Protein AF-A0A833LIY8-F1 (afdb_monomer_lite)

Secondary structure (DSSP, 8-state):
---------TT-HHHHHHHHHHHHHHHT-GGG----HHHHHHHHHSSS--

Sequence (50 aa):
MSVAIRAARAGDEAVILDLIRGLADYERLSHEVEATAGGLATALFSDRPR

Foldseek 3Di:
DDDDDD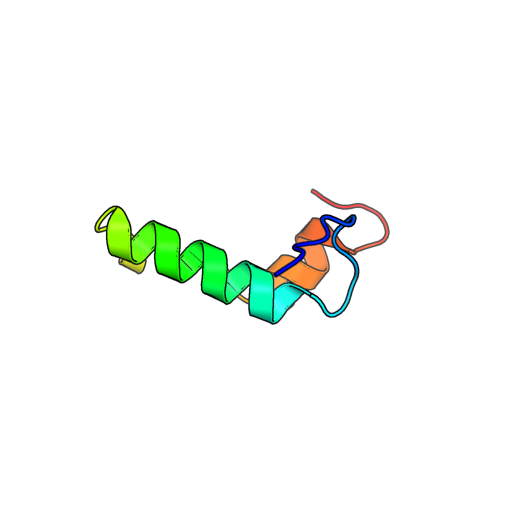DDAQVCLVVVLVVVCV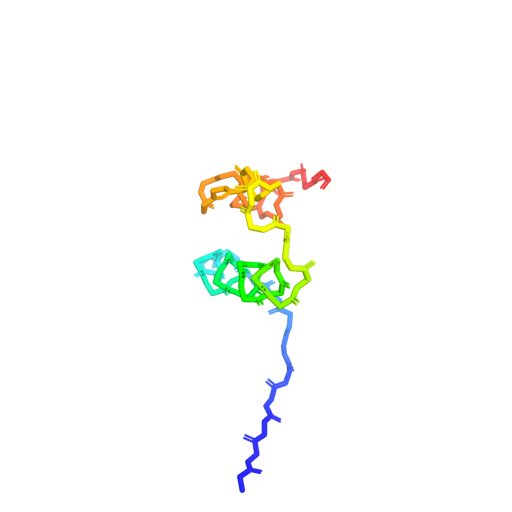VCVVVVNNVVPPDDSVNCCCQPYDPDHD

pLDDT: mean 94.22, std 6.66, range [67.19, 98.38]

Radius of gyration: 12.47 Å; chains: 1; bounding box: 32×27×26 Å

Structure (mmCIF, N/CA/C/O backbone):
data_AF-A0A833LIY8-F1
#
_entry.id   AF-A0A833LIY8-F1
#
loop_
_atom_site.group_PDB
_atom_site.id
_atom_site.type_symbol
_atom_site.label_atom_id
_atom_site.label_alt_id
_atom_site.label_comp_id
_atom_site.label_asym_id
_atom_site.label_entity_id
_atom_site.label_seq_id
_atom_site.pdbx_PDB_ins_code
_atom_site.Cartn_x
_atom_site.Cartn_y
_atom_site.Cartn_z
_atom_site.occupancy
_atom_site.B_iso_or_equiv
_atom_site.auth_seq_id
_atom_site.auth_comp_id
_atom_site.auth_asym_id
_atom_site.auth_atom_id
_atom_site.pdbx_PDB_model_num
ATOM 1 N N . MET A 1 1 ? -14.099 -20.501 -7.790 1.00 67.50 1 MET A N 1
ATOM 2 C CA . MET A 1 1 ? -13.308 -19.254 -7.730 1.00 67.50 1 MET A CA 1
ATOM 3 C C . MET A 1 1 ? -11.854 -19.625 -7.515 1.00 67.50 1 MET A C 1
ATOM 5 O O . MET A 1 1 ? -11.578 -20.317 -6.546 1.00 67.50 1 MET A O 1
ATOM 9 N N . SER A 1 2 ? -10.958 -19.238 -8.424 1.00 88.81 2 SER A N 1
ATOM 10 C CA . SER A 1 2 ? -9.513 -19.471 -8.295 1.00 88.81 2 SER A CA 1
ATOM 11 C C . SER A 1 2 ? -8.800 -18.153 -8.017 1.00 88.81 2 SER A C 1
ATOM 13 O O . SER A 1 2 ? -9.031 -17.177 -8.728 1.00 88.81 2 SER A O 1
ATOM 15 N N . VAL A 1 3 ? -7.925 -18.138 -7.015 1.00 92.94 3 VAL A N 1
ATOM 16 C CA . VAL A 1 3 ? -7.022 -17.016 -6.727 1.00 92.94 3 VAL A CA 1
ATOM 17 C C . VAL A 1 3 ? -5.622 -17.412 -7.182 1.00 92.94 3 VAL A C 1
ATOM 19 O O . VAL A 1 3 ? -5.204 -18.548 -6.964 1.00 92.94 3 VAL A O 1
ATOM 22 N N . ALA A 1 4 ? -4.912 -16.487 -7.824 1.00 93.06 4 ALA A N 1
ATOM 23 C CA . ALA A 1 4 ? -3.533 -16.679 -8.254 1.00 93.06 4 ALA A CA 1
ATOM 24 C C . ALA A 1 4 ? -2.619 -15.709 -7.504 1.00 93.06 4 ALA A C 1
ATOM 26 O O . ALA A 1 4 ? -2.908 -14.516 -7.422 1.00 93.06 4 ALA A O 1
ATOM 27 N N . ILE A 1 5 ? -1.510 -16.229 -6.982 1.00 95.56 5 ILE A N 1
ATOM 28 C CA . ILE A 1 5 ? -0.457 -15.433 -6.351 1.00 95.56 5 ILE A CA 1
ATOM 29 C C . ILE A 1 5 ? 0.690 -15.312 -7.350 1.00 95.56 5 ILE A C 1
ATOM 31 O O . ILE A 1 5 ? 1.105 -16.295 -7.961 1.00 95.56 5 ILE A O 1
ATOM 35 N N . ARG A 1 6 ? 1.194 -14.092 -7.517 1.00 95.88 6 ARG A N 1
ATOM 36 C CA . ARG A 1 6 ? 2.340 -13.763 -8.366 1.00 95.88 6 ARG A CA 1
ATOM 37 C C . ARG A 1 6 ? 3.246 -12.779 -7.639 1.00 95.88 6 ARG A C 1
ATOM 39 O O . ARG A 1 6 ? 2.796 -12.099 -6.720 1.00 95.88 6 ARG A O 1
ATOM 46 N N . ALA A 1 7 ? 4.491 -12.666 -8.091 1.00 96.25 7 ALA A N 1
ATOM 47 C CA . ALA A 1 7 ? 5.366 -11.592 -7.643 1.00 96.25 7 ALA A CA 1
ATOM 48 C C . ALA A 1 7 ? 4.749 -10.219 -7.976 1.00 96.25 7 ALA A C 1
ATOM 50 O O . ALA A 1 7 ? 4.117 -10.044 -9.030 1.00 96.25 7 ALA A O 1
ATOM 51 N N . ALA A 1 8 ? 4.932 -9.265 -7.065 1.00 95.88 8 ALA A N 1
ATOM 52 C CA . ALA A 1 8 ? 4.618 -7.865 -7.309 1.00 95.88 8 ALA A CA 1
ATOM 53 C C . ALA A 1 8 ? 5.601 -7.278 -8.332 1.00 95.88 8 ALA A C 1
ATOM 55 O O . ALA A 1 8 ? 6.766 -7.680 -8.388 1.00 95.88 8 ALA A O 1
ATOM 56 N N . ARG A 1 9 ? 5.130 -6.339 -9.148 1.00 95.56 9 ARG A N 1
ATOM 57 C CA . ARG A 1 9 ? 5.918 -5.651 -10.177 1.00 95.56 9 ARG A CA 1
ATOM 58 C C . ARG A 1 9 ? 5.594 -4.160 -10.194 1.00 95.56 9 ARG A C 1
ATOM 60 O O . ARG A 1 9 ? 4.540 -3.758 -9.706 1.00 95.56 9 ARG A O 1
ATOM 67 N N . ALA A 1 10 ? 6.461 -3.374 -10.833 1.00 95.88 10 ALA A N 1
ATOM 68 C CA . ALA A 1 10 ? 6.183 -1.969 -11.115 1.00 95.88 10 ALA A CA 1
ATOM 69 C C . ALA A 1 10 ? 4.795 -1.812 -11.769 1.00 95.88 10 ALA A C 1
ATOM 71 O O . ALA A 1 10 ? 4.447 -2.562 -12.690 1.00 95.88 10 ALA A O 1
ATOM 72 N N . GLY A 1 11 ? 3.999 -0.870 -11.272 1.00 95.75 11 GLY A N 1
ATOM 73 C CA . GLY A 1 11 ? 2.584 -0.686 -11.604 1.00 95.75 11 GLY A CA 1
ATOM 74 C C . GLY A 1 11 ? 1.599 -1.262 -10.575 1.00 95.75 11 GLY A C 1
ATOM 75 O O . GLY A 1 11 ? 0.417 -0.923 -10.625 1.00 95.75 11 GLY A O 1
ATOM 76 N N . ASP A 1 12 ? 2.043 -2.112 -9.641 1.00 97.50 12 ASP A N 1
ATOM 77 C CA . ASP A 1 12 ? 1.194 -2.644 -8.561 1.00 97.50 12 ASP A CA 1
ATOM 78 C C . ASP A 1 12 ? 1.150 -1.731 -7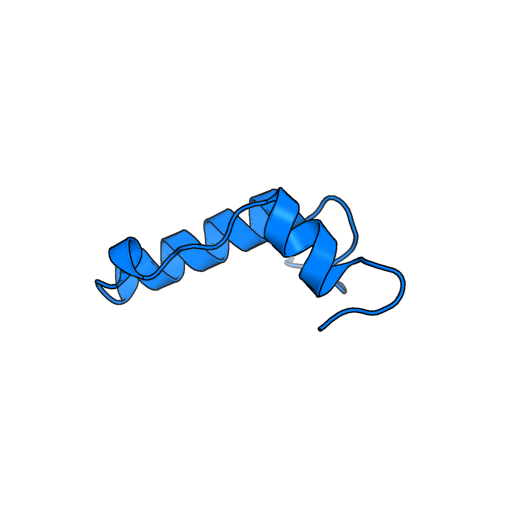.312 1.00 97.50 12 ASP A C 1
ATOM 80 O O . ASP A 1 12 ? 0.483 -2.057 -6.329 1.00 97.50 12 ASP A O 1
ATOM 84 N N . GLU A 1 13 ? 1.838 -0.586 -7.310 1.00 96.88 13 GLU A N 1
ATOM 85 C CA . GLU A 1 13 ? 2.054 0.256 -6.123 1.00 96.88 13 GLU A CA 1
ATOM 86 C C . GLU A 1 13 ? 0.753 0.770 -5.512 1.00 96.88 13 GLU A C 1
ATOM 88 O O . GLU A 1 13 ? 0.636 0.843 -4.292 1.00 96.88 13 GLU A O 1
ATOM 93 N N . ALA A 1 14 ? -0.228 1.119 -6.348 1.00 96.75 14 ALA A N 1
ATOM 94 C CA . ALA A 1 14 ? -1.526 1.597 -5.881 1.00 96.75 14 ALA A CA 1
ATOM 95 C C . ALA A 1 14 ? -2.276 0.505 -5.104 1.00 96.75 14 ALA A C 1
ATOM 97 O O . ALA A 1 14 ? -2.759 0.750 -4.004 1.00 96.75 14 ALA A O 1
ATOM 98 N N . VAL A 1 15 ? -2.291 -0.722 -5.636 1.00 97.25 15 VAL A N 1
ATOM 99 C CA . VAL A 1 15 ? -2.930 -1.874 -4.982 1.00 97.25 15 VAL A CA 1
ATOM 100 C C . VAL A 1 15 ? -2.216 -2.211 -3.675 1.00 97.25 15 VAL A C 1
ATOM 102 O O . VAL A 1 15 ? -2.864 -2.469 -2.666 1.00 97.25 15 VAL A O 1
ATOM 105 N N . ILE A 1 16 ? -0.882 -2.177 -3.665 1.00 97.25 16 ILE A N 1
ATOM 106 C CA . ILE A 1 16 ? -0.090 -2.406 -2.450 1.00 97.25 16 ILE A CA 1
ATOM 107 C C . ILE A 1 16 ? -0.394 -1.332 -1.399 1.00 97.25 16 ILE A C 1
ATOM 109 O O . ILE A 1 16 ? -0.598 -1.671 -0.235 1.00 97.25 16 ILE A O 1
ATOM 113 N N . LEU A 1 17 ? -0.472 -0.057 -1.792 1.00 98.00 17 LEU A N 1
ATOM 114 C CA . LEU A 1 17 ? -0.815 1.036 -0.881 1.00 98.00 17 LEU A CA 1
ATOM 115 C C . LEU A 1 17 ? -2.214 0.866 -0.281 1.00 98.00 17 LEU A C 1
ATOM 117 O O . LEU A 1 17 ? -2.390 1.090 0.915 1.00 98.00 17 LEU A O 1
ATOM 121 N N . ASP A 1 18 ? -3.192 0.443 -1.080 1.00 98.12 18 ASP A N 1
ATOM 122 C CA . ASP A 1 18 ? -4.552 0.187 -0.601 1.00 98.12 18 ASP A CA 1
ATOM 123 C C . ASP A 1 18 ? -4.595 -0.978 0.396 1.00 98.12 18 ASP A C 1
ATOM 125 O O . ASP A 1 18 ? -5.275 -0.890 1.417 1.00 98.12 18 ASP A O 1
ATOM 129 N N . LEU A 1 19 ? -3.819 -2.042 0.159 1.00 97.94 19 LEU A N 1
ATOM 130 C CA . LEU A 1 19 ? -3.686 -3.154 1.106 1.00 97.94 19 LEU A CA 1
ATOM 131 C C . LEU A 1 19 ? -3.014 -2.717 2.417 1.00 97.94 19 LEU A C 1
ATOM 133 O O . LEU A 1 19 ? -3.486 -3.092 3.489 1.00 97.94 19 LEU A O 1
ATOM 137 N N . ILE A 1 20 ? -1.955 -1.902 2.346 1.00 97.69 20 ILE A N 1
ATOM 138 C CA . ILE A 1 20 ? -1.287 -1.329 3.528 1.00 97.69 20 ILE A CA 1
ATOM 139 C C . ILE A 1 20 ? -2.271 -0.474 4.331 1.00 97.69 20 ILE A C 1
ATOM 141 O O . ILE A 1 20 ? -2.361 -0.625 5.546 1.00 97.69 20 ILE A O 1
ATOM 145 N N . ARG A 1 21 ? -3.037 0.396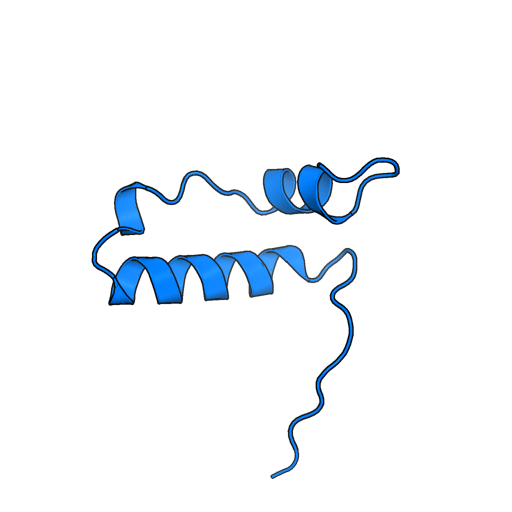 3.664 1.00 97.94 21 ARG A N 1
ATOM 146 C CA . ARG A 1 21 ? -4.052 1.236 4.317 1.00 97.94 21 ARG A CA 1
ATOM 147 C C . ARG A 1 21 ? -5.154 0.404 4.955 1.00 97.94 21 ARG A C 1
ATOM 149 O O . ARG A 1 21 ? -5.487 0.648 6.105 1.00 97.94 21 ARG A O 1
ATOM 156 N N . GLY A 1 22 ? -5.659 -0.611 4.256 1.00 98.25 22 GLY A N 1
ATOM 157 C CA . GLY A 1 22 ? -6.662 -1.520 4.809 1.00 98.25 22 GLY A CA 1
ATOM 158 C C . GLY A 1 22 ? -6.166 -2.256 6.057 1.00 98.25 22 GLY A C 1
ATOM 159 O O . GLY A 1 22 ? -6.924 -2.422 7.013 1.00 98.25 22 GLY A O 1
ATOM 160 N N . LEU A 1 23 ? -4.888 -2.651 6.081 1.00 98.38 23 LEU A N 1
ATOM 161 C CA . LEU A 1 23 ? -4.271 -3.238 7.269 1.00 98.38 23 LEU A CA 1
ATOM 162 C C . LEU A 1 23 ? -4.144 -2.212 8.403 1.00 98.38 23 LEU A C 1
ATOM 164 O O . LEU A 1 23 ? -4.558 -2.493 9.524 1.00 98.38 23 LEU A O 1
ATOM 168 N N . ALA A 1 24 ? -3.647 -1.011 8.111 1.00 98.31 24 ALA A N 1
ATOM 169 C CA . ALA A 1 24 ? -3.498 0.046 9.106 1.00 98.31 24 ALA A CA 1
ATOM 170 C C . ALA A 1 24 ? -4.844 0.485 9.703 1.00 98.31 24 ALA A C 1
ATOM 172 O O . ALA A 1 24 ? -4.938 0.719 10.906 1.00 98.31 24 ALA A O 1
ATOM 173 N N . ASP A 1 25 ? -5.902 0.540 8.895 1.00 98.38 25 ASP A N 1
ATOM 174 C CA . ASP A 1 25 ? -7.265 0.810 9.355 1.00 98.38 25 ASP A CA 1
ATOM 175 C C . ASP A 1 25 ? -7.752 -0.278 10.319 1.00 98.38 25 ASP A C 1
ATOM 177 O O . ASP A 1 25 ? -8.294 0.030 11.384 1.00 98.38 25 ASP A O 1
ATOM 181 N N . TYR A 1 26 ? -7.517 -1.551 9.987 1.00 98.19 26 TYR A N 1
ATOM 182 C CA . TYR A 1 26 ? -7.849 -2.680 10.858 1.00 98.19 26 TYR A CA 1
ATOM 183 C C . TYR A 1 26 ? -7.088 -2.622 12.192 1.00 98.19 26 TYR A C 1
ATOM 185 O O . TYR A 1 26 ? -7.666 -2.858 13.256 1.00 98.19 26 TYR A O 1
ATOM 193 N N . GLU A 1 27 ? -5.812 -2.243 12.147 1.00 98.31 27 GLU A N 1
ATOM 194 C CA . GLU A 1 27 ? -4.932 -2.122 13.314 1.00 98.31 27 GLU A CA 1
ATOM 195 C C . GLU A 1 27 ? -5.116 -0.809 14.096 1.00 98.31 27 GLU A C 1
ATOM 197 O O . GLU A 1 27 ? -4.553 -0.660 15.180 1.00 98.31 27 GLU A O 1
ATOM 202 N N . ARG A 1 28 ? -5.948 0.123 13.603 1.00 97.62 28 ARG A N 1
ATOM 203 C CA . ARG A 1 28 ? -6.152 1.482 14.152 1.00 97.62 28 ARG A CA 1
ATOM 204 C C . ARG A 1 28 ? -4.887 2.352 14.138 1.00 97.62 28 ARG A C 1
ATOM 206 O O . ARG A 1 28 ? -4.711 3.222 14.991 1.00 97.62 28 ARG A O 1
ATOM 213 N N . LEU A 1 29 ? -4.039 2.142 13.140 1.00 97.75 29 LEU A N 1
ATOM 214 C CA . LEU A 1 29 ? -2.770 2.832 12.914 1.00 97.75 29 LEU A CA 1
ATOM 215 C C . LEU A 1 29 ? -2.752 3.604 11.586 1.00 97.75 29 LEU A C 1
ATOM 217 O O . LEU A 1 29 ? -1.691 3.890 11.048 1.00 97.75 29 LEU A O 1
ATOM 221 N N . SER A 1 30 ? -3.908 3.990 11.041 1.00 96.12 30 SER A N 1
ATOM 222 C CA . SER A 1 30 ? -3.996 4.702 9.752 1.00 96.12 30 SER A CA 1
ATOM 223 C C . SER A 1 30 ? -3.158 5.985 9.688 1.00 96.12 30 SER A C 1
ATOM 225 O O . SER A 1 30 ? -2.722 6.385 8.614 1.00 96.12 30 SER A O 1
ATOM 227 N N . HIS A 1 31 ? -2.927 6.628 10.835 1.00 95.81 31 HIS A N 1
ATOM 228 C CA . HIS A 1 31 ? -2.112 7.839 10.954 1.00 95.81 31 HIS A CA 1
ATOM 229 C C . HIS A 1 31 ? -0.604 7.584 10.811 1.00 95.81 31 HIS A C 1
ATOM 231 O O . HIS A 1 31 ? 0.123 8.518 10.497 1.00 95.81 31 HIS A O 1
ATOM 237 N N . GLU A 1 32 ? -0.148 6.344 10.989 1.00 97.56 32 GLU A N 1
ATOM 238 C CA . GLU A 1 32 ? 1.250 5.938 10.788 1.00 97.56 32 GLU A CA 1
ATOM 239 C 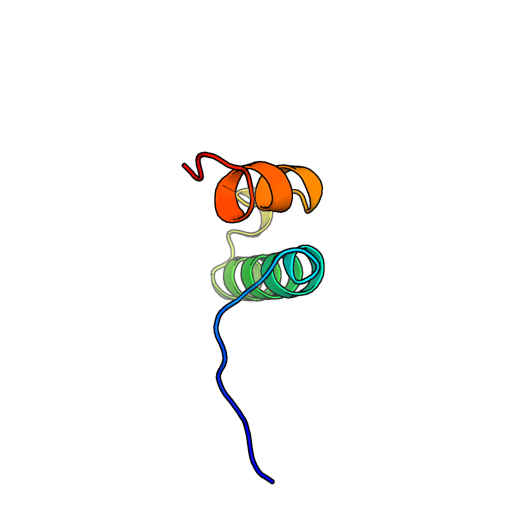C . GLU A 1 32 ? 1.559 5.647 9.307 1.00 97.56 32 GLU A C 1
ATOM 241 O O . GLU A 1 32 ? 2.710 5.432 8.926 1.00 97.56 32 GLU A O 1
ATOM 246 N N . VAL A 1 33 ? 0.545 5.624 8.430 1.00 96.69 33 VAL A N 1
ATOM 247 C CA . VAL A 1 33 ? 0.748 5.358 7.000 1.00 96.69 33 VAL A CA 1
ATOM 248 C C . VAL A 1 33 ? 1.236 6.618 6.290 1.00 96.69 33 VAL A C 1
ATOM 250 O O . VAL A 1 33 ? 0.463 7.382 5.714 1.00 96.69 33 VAL A O 1
ATOM 253 N N . GLU A 1 34 ? 2.553 6.785 6.260 1.00 96.62 34 GLU A N 1
ATOM 254 C CA . GLU A 1 34 ? 3.233 7.834 5.486 1.00 96.62 34 GLU A CA 1
ATOM 255 C C . GLU A 1 34 ? 3.518 7.419 4.029 1.00 96.62 34 GLU A C 1
ATOM 257 O O . GLU A 1 34 ? 3.955 8.225 3.202 1.00 96.62 34 GLU A O 1
ATOM 262 N N . ALA A 1 35 ? 3.282 6.146 3.693 1.00 96.38 35 ALA A N 1
ATOM 263 C CA . ALA A 1 35 ? 3.577 5.603 2.375 1.00 96.38 35 ALA A CA 1
ATOM 264 C C . ALA A 1 35 ? 2.752 6.288 1.271 1.00 96.38 35 ALA A C 1
ATOM 266 O O . ALA A 1 35 ? 1.544 6.504 1.379 1.00 96.38 35 ALA A O 1
ATOM 267 N N . THR A 1 36 ? 3.415 6.567 0.150 1.00 96.50 36 THR A N 1
ATOM 268 C CA . THR A 1 36 ? 2.790 7.073 -1.079 1.00 96.50 36 THR A CA 1
ATOM 269 C C . THR A 1 36 ? 3.080 6.119 -2.230 1.00 96.50 36 THR A C 1
ATOM 271 O O . THR A 1 36 ? 4.080 5.405 -2.204 1.00 96.50 36 THR A O 1
ATOM 274 N N . ALA A 1 37 ? 2.251 6.129 -3.277 1.00 94.75 37 ALA A N 1
ATOM 275 C CA . ALA A 1 37 ? 2.477 5.278 -4.447 1.00 94.75 37 ALA A CA 1
ATOM 276 C C . ALA A 1 37 ? 3.849 5.543 -5.103 1.00 94.75 37 ALA A C 1
ATOM 278 O O . ALA A 1 37 ? 4.557 4.603 -5.444 1.00 94.75 37 ALA A O 1
ATOM 279 N N . GLY A 1 38 ? 4.273 6.811 -5.199 1.00 95.69 38 GLY A N 1
ATOM 280 C CA . GLY A 1 38 ? 5.607 7.167 -5.705 1.00 95.69 38 GLY A CA 1
ATOM 281 C C . GLY A 1 38 ? 6.750 6.725 -4.781 1.00 95.69 38 GLY A C 1
ATOM 282 O O . GLY A 1 38 ? 7.797 6.278 -5.254 1.00 95.69 38 GLY A O 1
ATOM 283 N N . GLY A 1 39 ? 6.539 6.790 -3.462 1.00 96.12 39 GLY A N 1
ATOM 284 C CA . GLY A 1 39 ? 7.477 6.255 -2.474 1.00 96.12 39 GLY A CA 1
ATOM 285 C C . GLY A 1 39 ? 7.640 4.740 -2.598 1.00 96.12 39 GLY A C 1
ATOM 286 O O . GLY A 1 39 ? 8.766 4.251 -2.651 1.00 96.12 39 GLY A O 1
ATOM 287 N N . LEU A 1 40 ? 6.531 4.009 -2.739 1.00 96.31 40 LEU A N 1
ATOM 288 C CA . LEU A 1 40 ? 6.538 2.562 -2.963 1.00 96.31 40 LEU A CA 1
ATOM 289 C C . LEU A 1 40 ? 7.196 2.188 -4.295 1.00 96.31 40 LEU A C 1
ATOM 291 O O . LEU A 1 40 ? 8.005 1.266 -4.31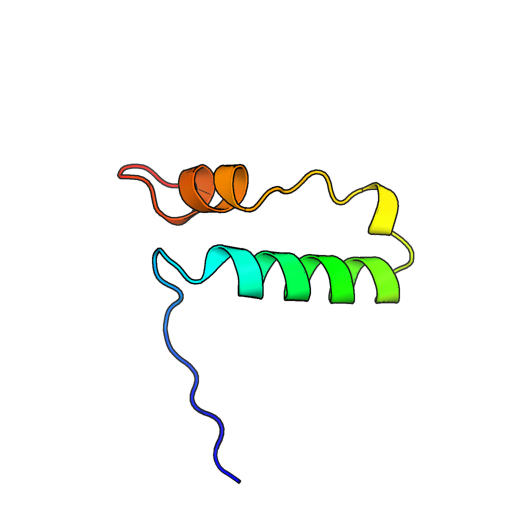2 1.00 96.31 40 LEU A O 1
ATOM 295 N N . ALA A 1 41 ? 6.931 2.927 -5.378 1.00 95.31 41 ALA A N 1
ATOM 296 C CA . ALA A 1 41 ? 7.590 2.705 -6.669 1.00 95.31 41 ALA A CA 1
ATOM 297 C C . ALA A 1 41 ? 9.117 2.774 -6.532 1.00 95.31 41 ALA A C 1
ATOM 299 O O . ALA A 1 41 ? 9.848 1.913 -7.017 1.00 95.31 41 ALA A O 1
ATOM 300 N N . THR A 1 42 ? 9.595 3.782 -5.802 1.00 94.75 42 THR A N 1
ATOM 301 C CA . THR A 1 42 ? 11.027 4.014 -5.595 1.00 94.75 42 THR A CA 1
ATOM 302 C C . THR A 1 42 ? 11.646 2.967 -4.666 1.00 94.75 42 THR A C 1
ATOM 304 O O . THR A 1 42 ? 12.743 2.478 -4.930 1.00 94.75 42 THR A O 1
ATOM 307 N N . ALA A 1 43 ? 10.958 2.610 -3.580 1.00 94.75 43 ALA A N 1
ATOM 308 C CA . ALA A 1 43 ? 11.467 1.678 -2.579 1.00 94.75 43 ALA A CA 1
ATOM 309 C C . ALA A 1 43 ? 11.455 0.220 -3.058 1.00 94.75 43 ALA A C 1
ATOM 311 O O . ALA A 1 43 ? 12.406 -0.506 -2.792 1.00 94.75 43 ALA A O 1
ATOM 312 N N . LEU A 1 44 ? 10.407 -0.200 -3.774 1.00 93.88 44 LEU A N 1
ATOM 313 C CA . LEU A 1 44 ? 10.185 -1.601 -4.143 1.00 93.88 44 LEU A CA 1
ATOM 314 C C . LEU A 1 44 ? 10.648 -1.945 -5.563 1.00 93.88 44 LEU A C 1
ATOM 316 O O . LEU A 1 44 ? 10.991 -3.098 -5.818 1.00 93.88 44 LEU A O 1
ATOM 320 N N . PHE A 1 45 ? 10.643 -0.977 -6.486 1.00 94.31 45 PHE A N 1
ATOM 321 C CA . PHE A 1 45 ? 10.798 -1.243 -7.922 1.00 94.31 45 PHE A CA 1
ATOM 322 C C . PHE A 1 45 ? 11.869 -0.389 -8.621 1.00 94.31 45 PHE A C 1
ATOM 324 O O . PHE A 1 45 ? 11.897 -0.333 -9.849 1.00 94.31 45 PHE A O 1
ATOM 331 N N . SER A 1 46 ? 12.762 0.263 -7.872 1.00 90.31 46 SER A N 1
ATOM 332 C CA . SER A 1 46 ? 13.946 0.915 -8.449 1.00 90.31 46 SER A CA 1
ATOM 333 C C . SER A 1 46 ? 15.080 -0.082 -8.716 1.00 90.31 46 SER A C 1
ATOM 335 O O . SER A 1 46 ? 15.050 -1.217 -8.246 1.00 90.31 46 SER A O 1
ATOM 337 N N . ASP A 1 47 ? 16.129 0.359 -9.418 1.00 86.00 47 ASP A N 1
ATOM 338 C CA . ASP A 1 47 ? 17.325 -0.457 -9.692 1.00 86.00 47 ASP A CA 1
ATOM 339 C C . ASP A 1 47 ? 18.041 -0.944 -8.416 1.00 86.00 47 ASP A C 1
ATOM 341 O O . ASP A 1 47 ? 18.839 -1.883 -8.457 1.00 86.00 47 ASP A O 1
ATOM 345 N N . ARG A 1 48 ? 17.785 -0.290 -7.275 1.00 83.62 48 ARG A N 1
ATOM 346 C CA . ARG A 1 48 ? 18.287 -0.667 -5.948 1.00 83.62 48 ARG A CA 1
ATOM 347 C C . ARG A 1 48 ? 17.179 -0.493 -4.902 1.00 83.62 48 ARG A C 1
ATOM 349 O O . ARG A 1 48 ? 17.160 0.541 -4.226 1.00 83.62 48 ARG A O 1
ATOM 356 N N . PRO A 1 49 ? 16.273 -1.476 -4.766 1.00 78.69 49 PRO A N 1
ATOM 357 C CA . PRO A 1 49 ? 15.212 -1.420 -3.769 1.00 78.69 49 PRO A CA 1
ATOM 358 C C . PRO A 1 49 ? 15.800 -1.388 -2.348 1.00 78.69 49 PRO A C 1
ATOM 360 O O . PRO A 1 49 ? 16.913 -1.877 -2.125 1.00 78.69 49 PRO A O 1
ATOM 363 N N . ARG A 1 50 ? 15.084 -0.764 -1.408 1.00 67.19 50 ARG A N 1
ATOM 364 C CA . ARG A 1 50 ? 15.541 -0.515 -0.028 1.00 67.19 50 ARG A CA 1
ATOM 365 C C . ARG A 1 50 ? 14.739 -1.298 0.996 1.00 67.19 50 ARG A C 1
ATOM 367 O O . ARG A 1 50 ? 13.523 -1.471 0.770 1.00 67.19 50 ARG A O 1
#